Protein AF-G6Y3S5-F1 (afdb_monomer_lite)

pLDDT: mean 82.18, std 13.84, range [48.62, 98.69]

Radius of gyration: 23.87 Å; chains: 1; bounding box: 45×48×52 Å

Secondary structure (DSSP, 8-state):
-HHHHHHTT--HHHHTSPPPHHHHHHHH-TTTSS-SPPBTTTB----GGGGG--S---HHHHHHHHHHHHHHHHHHHHHHHHHT-----

Foldseek 3Di:
DVVVCVVVVHDPVVVPPDDDPVRCCCPPPLVNVVHHQDPPRRDDDDDPCVVVDDDDDDPVVVVVVVVVVVVVVVVVVVVVVVVPDDDDD

Structure (mmCIF, N/CA/C/O backbone):
data_AF-G6Y3S5-F1
#
_entry.id   AF-G6Y3S5-F1
#
loop_
_atom_site.group_PDB
_atom_site.id
_atom_site.type_symbol
_atom_site.label_atom_id
_atom_site.label_alt_id
_atom_site.label_comp_id
_atom_site.label_asym_id
_atom_site.label_entity_id
_atom_site.label_seq_id
_atom_site.pdbx_PDB_ins_code
_atom_site.Cartn_x
_atom_site.Cartn_y
_atom_site.Cartn_z
_atom_site.occupancy
_atom_site.B_iso_or_equiv
_atom_site.auth_seq_id
_atom_site.auth_comp_id
_atom_site.auth_asym_id
_atom_site.auth_atom_id
_atom_site.pdbx_PDB_model_num
ATOM 1 N N . LEU A 1 1 ? 14.827 -13.920 -9.572 1.00 72.19 1 LEU A N 1
ATOM 2 C CA . LEU A 1 1 ? 15.488 -12.746 -10.192 1.00 72.19 1 LEU A CA 1
ATOM 3 C C . LEU A 1 1 ? 16.127 -13.064 -11.548 1.00 72.19 1 LEU A C 1
ATOM 5 O O . LEU A 1 1 ? 15.745 -12.442 -12.528 1.00 72.19 1 LEU A O 1
ATOM 9 N N . ARG A 1 2 ? 17.019 -14.064 -11.644 1.00 80.62 2 ARG A N 1
ATOM 10 C CA . ARG A 1 2 ? 17.664 -14.467 -12.914 1.00 80.62 2 ARG A CA 1
ATOM 11 C C . ARG A 1 2 ? 16.699 -14.670 -14.108 1.00 80.62 2 ARG A C 1
ATOM 13 O O . ARG A 1 2 ? 16.987 -14.116 -15.164 1.00 80.62 2 ARG A O 1
ATOM 20 N N . PRO A 1 3 ? 15.548 -15.366 -13.976 1.00 82.50 3 PRO A N 1
ATOM 21 C CA . PRO A 1 3 ? 14.620 -15.550 -15.101 1.00 82.50 3 PRO A CA 1
ATOM 22 C C . PRO A 1 3 ? 13.991 -14.241 -15.601 1.00 82.50 3 PRO A C 1
ATOM 24 O O . PRO A 1 3 ? 13.799 -14.062 -16.798 1.00 82.50 3 PRO A O 1
ATOM 27 N N . SER A 1 4 ? 13.707 -13.305 -14.693 1.00 71.25 4 SER A N 1
ATOM 28 C CA . SER A 1 4 ? 13.132 -11.996 -15.019 1.00 71.25 4 SER A CA 1
ATOM 29 C C . SER A 1 4 ? 14.122 -11.097 -15.764 1.00 71.25 4 SER A C 1
ATOM 31 O O . SER A 1 4 ? 13.722 -10.401 -16.688 1.00 71.25 4 SER A O 1
ATOM 33 N N . ILE A 1 5 ? 15.410 -11.151 -15.398 1.00 76.88 5 ILE A N 1
ATOM 34 C CA . ILE A 1 5 ? 16.495 -10.408 -16.064 1.00 76.88 5 ILE A CA 1
ATOM 35 C C . ILE A 1 5 ? 16.651 -10.879 -17.514 1.00 76.88 5 ILE A C 1
ATOM 37 O O . ILE A 1 5 ? 16.629 -10.064 -18.432 1.00 76.88 5 ILE A O 1
ATOM 41 N N . LEU A 1 6 ? 16.711 -12.199 -17.727 1.00 84.25 6 LEU A N 1
ATOM 42 C CA . LEU A 1 6 ? 16.797 -12.775 -19.073 1.00 84.25 6 LEU A CA 1
ATOM 43 C C . LEU A 1 6 ? 15.555 -12.445 -19.913 1.00 84.25 6 LEU A C 1
ATOM 45 O O . LEU A 1 6 ? 15.676 -12.114 -21.089 1.00 84.25 6 LEU A O 1
ATOM 49 N N . LYS A 1 7 ? 14.358 -12.473 -19.310 1.00 75.94 7 LYS A N 1
ATOM 50 C CA . LYS A 1 7 ? 13.103 -12.107 -19.990 1.00 75.94 7 LYS A CA 1
ATOM 51 C C . LYS A 1 7 ? 13.060 -10.631 -20.408 1.00 75.94 7 LYS A C 1
ATOM 53 O O . LYS A 1 7 ? 12.413 -10.309 -21.398 1.00 75.94 7 LYS A O 1
ATOM 58 N N . ALA A 1 8 ? 13.752 -9.753 -19.684 1.00 74.69 8 ALA A N 1
ATOM 59 C CA . ALA A 1 8 ? 13.918 -8.347 -20.046 1.00 74.69 8 ALA A CA 1
ATOM 60 C C . ALA A 1 8 ? 14.981 -8.118 -21.145 1.00 74.69 8 ALA A C 1
ATOM 62 O O . ALA A 1 8 ? 15.239 -6.973 -21.502 1.00 74.69 8 ALA A O 1
ATOM 63 N N . GLY A 1 9 ? 15.601 -9.183 -21.675 1.00 80.88 9 GLY A N 1
ATOM 64 C CA . GLY A 1 9 ? 16.637 -9.101 -22.708 1.00 80.88 9 GLY A CA 1
ATOM 65 C C . GLY A 1 9 ? 18.000 -8.636 -22.191 1.00 80.88 9 GLY A C 1
ATOM 66 O O . GLY A 1 9 ? 18.840 -8.225 -22.985 1.00 80.88 9 GLY A O 1
ATOM 67 N N . LEU A 1 10 ? 18.221 -8.674 -20.875 1.00 79.12 10 LEU A N 1
ATOM 68 C CA . LEU A 1 10 ? 19.470 -8.241 -20.254 1.00 79.12 10 LEU A CA 1
ATOM 69 C C . LEU A 1 10 ? 20.432 -9.423 -20.083 1.00 79.12 10 LEU A C 1
ATOM 71 O O . LEU A 1 10 ? 20.046 -10.478 -19.570 1.00 79.12 10 LEU A O 1
ATOM 75 N N . ASP A 1 11 ? 21.695 -9.227 -20.466 1.00 84.12 11 ASP A N 1
ATOM 76 C CA . ASP A 1 11 ? 22.764 -10.206 -20.269 1.00 84.12 11 ASP A CA 1
ATOM 77 C C . ASP A 1 11 ? 23.409 -10.051 -18.881 1.00 84.12 11 ASP A C 1
ATOM 79 O O . ASP A 1 11 ? 23.877 -8.985 -18.485 1.00 84.12 11 ASP A O 1
ATOM 83 N N . LEU A 1 12 ? 23.449 -11.151 -18.134 1.00 80.62 12 LEU A N 1
ATOM 84 C CA . LEU A 1 12 ? 24.052 -11.221 -16.804 1.00 80.62 12 LEU A CA 1
ATOM 85 C C . LEU A 1 12 ? 25.571 -11.051 -16.845 1.00 80.62 12 LEU A C 1
ATOM 87 O O . LEU A 1 12 ? 26.133 -10.522 -15.889 1.00 80.62 12 LEU A O 1
ATOM 91 N N . ALA A 1 13 ? 26.225 -11.508 -17.916 1.00 84.88 13 ALA A N 1
ATOM 92 C CA . ALA A 1 13 ? 27.663 -11.346 -18.081 1.00 84.88 13 ALA A CA 1
ATOM 93 C C . ALA A 1 13 ? 28.019 -9.870 -18.289 1.00 84.88 13 ALA A C 1
ATOM 95 O O . ALA A 1 13 ? 28.954 -9.378 -17.663 1.00 84.88 13 ALA A O 1
ATOM 96 N N . GLU A 1 14 ? 27.225 -9.144 -19.082 1.00 81.94 14 GLU A N 1
ATOM 97 C CA . GLU A 1 14 ? 27.393 -7.699 -19.259 1.00 81.94 14 GLU A CA 1
ATOM 98 C C . GLU A 1 14 ? 27.105 -6.911 -17.976 1.00 81.94 14 GLU A C 1
ATOM 100 O O . GLU A 1 14 ? 27.826 -5.967 -17.656 1.00 81.94 14 GLU A O 1
ATOM 105 N N . LEU A 1 15 ? 26.078 -7.299 -17.212 1.00 78.12 15 LEU A N 1
ATOM 106 C CA . LEU A 1 15 ? 25.725 -6.640 -15.948 1.00 78.12 15 LEU A CA 1
ATOM 107 C C . LEU A 1 15 ? 26.760 -6.857 -14.834 1.00 78.12 15 LEU A C 1
ATOM 109 O O . LEU A 1 15 ? 26.823 -6.058 -13.902 1.00 78.12 15 LEU A O 1
ATOM 113 N N . ALA A 1 16 ? 27.548 -7.933 -14.904 1.00 80.06 16 ALA A N 1
ATOM 114 C CA . ALA A 1 16 ? 28.583 -8.245 -13.919 1.00 80.06 16 ALA A CA 1
ATOM 115 C C . ALA A 1 16 ? 29.866 -7.416 -14.099 1.00 80.06 16 ALA A C 1
ATOM 117 O O . ALA A 1 16 ? 30.738 -7.451 -13.229 1.00 80.06 16 ALA A O 1
ATOM 118 N N . ILE A 1 17 ? 29.997 -6.682 -15.208 1.00 84.75 17 ILE A N 1
ATOM 119 C CA . ILE A 1 17 ? 31.151 -5.823 -15.474 1.00 84.75 17 ILE A CA 1
ATOM 120 C C . ILE A 1 17 ? 31.097 -4.634 -14.501 1.00 84.75 17 ILE A C 1
ATOM 122 O O . ILE A 1 17 ? 30.134 -3.862 -14.541 1.00 84.75 17 ILE A O 1
ATOM 126 N N . PRO A 1 18 ? 32.102 -4.454 -13.622 1.00 78.62 18 PRO A N 1
ATOM 127 C CA . PRO A 1 18 ? 32.120 -3.324 -12.711 1.00 78.62 18 PRO A CA 1
ATOM 128 C C . PRO A 1 18 ? 32.244 -2.030 -13.513 1.00 78.62 18 PRO A C 1
ATOM 130 O O . PRO A 1 18 ? 33.194 -1.848 -14.271 1.00 78.62 18 PRO A O 1
ATOM 133 N N . LEU A 1 19 ? 31.284 -1.131 -13.328 1.00 81.94 19 LEU A N 1
ATOM 134 C CA . LEU A 1 19 ? 31.305 0.202 -13.915 1.00 81.94 19 LEU A CA 1
ATOM 135 C C . LEU A 1 19 ? 31.811 1.204 -12.885 1.00 81.94 19 LEU A C 1
ATOM 137 O O . LEU A 1 19 ? 31.471 1.123 -11.700 1.00 81.94 19 LEU A O 1
ATOM 141 N N . SER A 1 20 ? 32.564 2.201 -13.340 1.00 84.62 20 SER A N 1
ATOM 142 C CA . SER A 1 20 ? 32.762 3.409 -12.546 1.00 84.62 20 SER A CA 1
ATOM 143 C C . SER A 1 20 ? 31.417 4.107 -12.303 1.00 84.62 20 SER A C 1
ATOM 145 O O . SER A 1 20 ? 30.454 3.946 -13.058 1.00 84.62 20 SER A O 1
ATOM 147 N N . VAL A 1 21 ? 31.343 4.930 -11.254 1.00 77.81 21 VAL A N 1
ATOM 148 C CA . VAL A 1 21 ? 30.132 5.710 -10.937 1.00 77.81 21 VAL A CA 1
ATOM 149 C C . VAL A 1 21 ? 29.697 6.573 -12.130 1.00 77.81 21 VAL A C 1
ATOM 151 O O . VAL A 1 21 ? 28.503 6.705 -12.388 1.00 77.81 21 VAL A O 1
ATOM 154 N N . GLU A 1 22 ? 30.660 7.115 -12.878 1.00 79.75 22 GLU A N 1
ATOM 155 C CA . GLU A 1 22 ? 30.454 7.918 -14.088 1.00 79.75 22 GLU A CA 1
ATOM 156 C C . GLU A 1 22 ? 29.780 7.102 -15.208 1.00 79.75 22 GLU A C 1
ATOM 158 O O . GLU A 1 22 ? 28.804 7.543 -15.820 1.00 79.75 22 GLU A O 1
ATOM 163 N N . GLU A 1 23 ? 30.269 5.886 -15.461 1.00 79.94 23 GLU A N 1
ATOM 164 C CA . GLU A 1 23 ? 29.750 4.987 -16.499 1.00 79.94 23 GLU A CA 1
ATOM 165 C C . GLU A 1 23 ? 28.375 4.426 -16.132 1.00 79.94 23 GLU A C 1
ATOM 167 O O . GLU A 1 23 ? 27.474 4.400 -16.974 1.00 79.94 23 GLU A O 1
ATOM 172 N N . ALA A 1 24 ? 28.179 4.049 -14.867 1.00 77.38 24 ALA A N 1
ATOM 173 C CA . ALA A 1 24 ? 26.882 3.620 -14.356 1.00 77.38 24 ALA A CA 1
ATOM 174 C C . ALA A 1 24 ? 25.841 4.742 -14.487 1.00 77.38 24 ALA A C 1
ATOM 176 O O . ALA A 1 24 ? 24.718 4.499 -14.934 1.00 77.38 24 ALA A O 1
ATOM 177 N N . ARG A 1 25 ? 26.226 5.988 -14.178 1.00 70.75 25 ARG A N 1
ATOM 178 C CA . ARG A 1 25 ? 25.374 7.168 -14.374 1.00 70.75 25 ARG A CA 1
ATOM 179 C C . ARG A 1 25 ? 24.989 7.3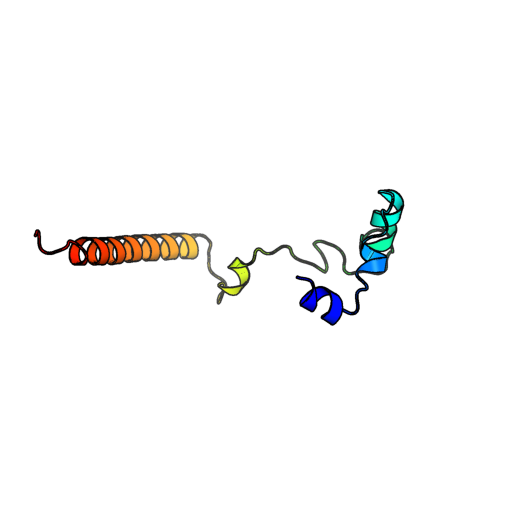67 -15.836 1.00 70.75 25 ARG A C 1
ATOM 181 O O . ARG A 1 25 ? 23.813 7.569 -16.113 1.00 70.75 25 ARG A O 1
ATOM 188 N N . LYS A 1 26 ? 25.934 7.273 -16.772 1.00 73.69 26 LYS A N 1
ATOM 189 C CA . LYS A 1 26 ? 25.647 7.420 -18.212 1.00 73.69 26 LYS A CA 1
ATOM 190 C C . LYS A 1 26 ? 24.747 6.310 -18.757 1.00 73.69 26 LYS A C 1
ATOM 192 O O . LYS A 1 26 ? 23.915 6.579 -19.616 1.00 73.69 26 LYS A O 1
ATOM 197 N N . ARG A 1 27 ? 24.921 5.074 -18.279 1.00 71.94 27 ARG A N 1
ATOM 198 C CA . ARG A 1 27 ? 24.226 3.893 -18.815 1.00 71.94 27 ARG A CA 1
ATOM 199 C C . ARG A 1 27 ? 22.846 3.660 -18.197 1.00 71.94 27 ARG A C 1
ATOM 201 O O . ARG A 1 27 ? 21.960 3.179 -18.894 1.00 71.94 27 ARG A O 1
ATOM 208 N N . PHE A 1 28 ? 22.661 3.987 -16.917 1.00 70.88 28 PHE A N 1
ATOM 209 C CA . PHE A 1 28 ? 21.450 3.631 -16.162 1.00 70.88 28 PHE A CA 1
ATOM 210 C C . PHE A 1 28 ? 20.666 4.822 -15.600 1.00 70.88 28 PHE A C 1
ATOM 212 O O . PHE A 1 28 ? 19.569 4.630 -15.077 1.00 70.88 28 PHE A O 1
ATOM 219 N N . SER A 1 29 ? 21.182 6.051 -15.693 1.00 65.06 29 SER A N 1
ATOM 220 C CA . SER A 1 29 ? 20.418 7.237 -15.299 1.00 65.06 29 SER A CA 1
ATOM 221 C C . SER A 1 29 ? 19.651 7.783 -16.499 1.00 65.06 29 SER A C 1
ATOM 223 O O . SER A 1 29 ? 20.248 8.358 -17.410 1.00 65.06 29 SER A O 1
ATOM 225 N N . ALA A 1 30 ? 18.321 7.662 -16.465 1.00 57.38 30 ALA A N 1
ATOM 226 C CA . ALA A 1 30 ? 17.422 8.281 -17.445 1.00 57.38 30 ALA A CA 1
ATOM 227 C C . ALA A 1 30 ? 17.696 9.793 -17.610 1.00 57.38 30 ALA A C 1
ATOM 229 O O . ALA A 1 30 ? 17.619 10.326 -18.715 1.00 57.38 30 ALA A O 1
ATOM 230 N N . ASP A 1 31 ? 18.122 10.444 -16.523 1.00 55.59 31 ASP A N 1
ATOM 231 C CA . ASP A 1 31 ? 18.337 11.891 -16.445 1.00 55.59 31 ASP A CA 1
ATOM 232 C C . ASP A 1 31 ? 19.603 12.386 -17.188 1.00 55.59 31 ASP A C 1
ATOM 234 O O . ASP A 1 31 ? 19.670 13.553 -17.563 1.00 55.59 31 ASP A O 1
ATOM 238 N N . LEU A 1 32 ? 20.617 11.534 -17.426 1.00 52.66 32 LEU A N 1
ATOM 239 C CA . LEU A 1 32 ? 21.914 11.952 -18.004 1.00 52.66 32 LEU A CA 1
ATOM 240 C C . LEU A 1 32 ? 22.035 11.731 -19.517 1.00 52.66 32 LEU A C 1
ATOM 242 O O . LEU A 1 32 ? 22.840 12.392 -20.168 1.00 52.66 32 LEU A O 1
ATOM 246 N N . ALA A 1 33 ? 21.250 10.817 -20.088 1.00 55.88 33 ALA A N 1
ATOM 247 C CA . ALA A 1 33 ? 21.294 10.515 -21.519 1.00 55.88 33 ALA A CA 1
ATOM 248 C C . ALA A 1 33 ? 20.340 11.390 -22.358 1.00 55.88 33 ALA A C 1
ATOM 250 O O . ALA A 1 33 ? 20.343 11.283 -23.586 1.00 55.88 33 ALA A O 1
ATOM 251 N N . GLY A 1 34 ? 19.476 12.197 -21.720 1.00 58.59 34 GLY A N 1
ATOM 252 C CA . GLY A 1 34 ? 18.404 12.955 -22.390 1.00 58.59 34 GLY A CA 1
ATOM 253 C C . GLY A 1 34 ? 17.388 12.076 -23.138 1.00 58.59 34 GLY A C 1
ATOM 254 O O . GLY A 1 34 ? 16.560 12.576 -23.894 1.00 58.59 34 GLY A O 1
ATOM 255 N N . LYS A 1 35 ? 17.484 10.755 -22.962 1.00 59.41 35 LYS A N 1
ATOM 256 C CA . LYS A 1 35 ? 16.729 9.708 -23.646 1.00 59.41 35 LYS A CA 1
ATOM 257 C C . LYS A 1 35 ? 16.255 8.719 -22.587 1.00 59.41 35 LYS A C 1
ATOM 259 O O . LYS A 1 35 ? 16.854 7.667 -22.391 1.00 59.41 35 LYS A O 1
ATOM 264 N N . GLY A 1 36 ? 15.214 9.094 -21.860 1.00 64.38 36 GLY A N 1
ATOM 265 C CA . GLY A 1 36 ? 14.598 8.251 -20.846 1.00 64.38 36 GLY A CA 1
ATOM 266 C C . GLY A 1 36 ? 13.458 8.985 -20.143 1.00 64.38 36 GLY A C 1
ATOM 267 O O . GLY A 1 36 ? 13.461 10.216 -20.137 1.00 64.38 36 GLY A O 1
ATOM 268 N N . PRO A 1 37 ? 12.486 8.249 -19.581 1.00 66.50 37 PRO A N 1
ATOM 269 C CA . PRO A 1 37 ? 11.417 8.844 -18.797 1.00 66.50 37 PRO A CA 1
ATOM 270 C C . PRO A 1 37 ? 12.013 9.550 -17.576 1.00 66.50 37 PRO A C 1
ATOM 272 O O . PRO A 1 37 ? 12.772 8.961 -16.800 1.00 66.50 37 PRO A O 1
ATOM 275 N N . LYS A 1 38 ? 11.702 10.832 -17.439 1.00 68.12 38 LYS A N 1
ATOM 276 C CA . LYS A 1 38 ? 12.188 11.698 -16.374 1.00 68.12 38 LYS A CA 1
ATOM 277 C C . LYS A 1 38 ? 11.555 11.308 -15.045 1.00 68.12 38 LYS A C 1
ATOM 279 O O . LYS A 1 38 ? 10.354 11.047 -14.948 1.00 68.12 38 LYS A O 1
ATOM 284 N N . ARG A 1 39 ? 12.354 11.310 -13.982 1.00 69.38 39 ARG A N 1
ATOM 285 C CA . ARG A 1 39 ? 11.844 11.076 -12.624 1.00 69.38 39 ARG A CA 1
ATOM 286 C C . ARG A 1 39 ? 10.845 12.162 -12.237 1.00 69.38 39 ARG A C 1
ATOM 288 O O . ARG A 1 39 ? 11.079 13.330 -12.524 1.00 69.38 39 ARG A O 1
ATOM 295 N N . TRP A 1 40 ? 9.770 11.772 -11.557 1.00 67.69 40 TRP A N 1
ATOM 296 C CA . TRP A 1 40 ? 8.719 12.657 -11.036 1.00 67.69 40 TRP A CA 1
ATOM 297 C C . TRP A 1 40 ? 7.864 13.376 -12.092 1.00 67.69 40 TRP A C 1
ATOM 299 O O . TRP A 1 40 ? 6.791 13.863 -11.748 1.00 67.69 40 TRP A O 1
ATOM 309 N N . GLU A 1 41 ? 8.287 13.379 -13.359 1.00 71.38 41 GLU A N 1
ATOM 310 C CA . GLU A 1 41 ? 7.483 13.791 -14.516 1.00 71.38 41 GLU A CA 1
ATOM 311 C C . GLU A 1 41 ? 6.852 12.571 -15.207 1.00 71.38 41 GLU A C 1
ATOM 313 O O . GLU A 1 41 ? 5.631 12.480 -15.286 1.00 71.38 41 GLU A O 1
ATOM 318 N N . ASP A 1 42 ? 7.670 11.607 -15.643 1.00 76.00 42 ASP A N 1
ATOM 319 C CA . ASP A 1 42 ? 7.230 10.425 -16.401 1.00 76.00 42 ASP A CA 1
ATOM 320 C C . ASP A 1 42 ? 7.188 9.145 -15.542 1.00 76.00 42 ASP A C 1
ATOM 322 O O . ASP A 1 42 ? 6.581 8.145 -15.926 1.00 76.00 42 ASP A O 1
ATOM 326 N N . ILE A 1 43 ? 7.862 9.151 -14.385 1.00 78.69 43 ILE A N 1
ATOM 327 C CA . ILE A 1 43 ? 7.893 8.035 -13.429 1.00 78.69 43 ILE A CA 1
ATOM 328 C C . ILE A 1 43 ? 7.503 8.539 -12.044 1.00 78.69 43 ILE A C 1
ATOM 330 O O . ILE A 1 43 ? 8.218 9.353 -11.450 1.00 78.69 43 ILE A O 1
ATOM 334 N N . TRP A 1 44 ? 6.433 7.979 -11.485 1.00 79.56 44 TRP A N 1
ATOM 335 C CA . TRP A 1 44 ? 6.049 8.203 -10.093 1.00 79.56 44 TRP A CA 1
ATOM 336 C C . TRP A 1 44 ? 6.520 7.057 -9.207 1.00 79.56 44 TRP A C 1
ATOM 338 O O . TRP A 1 44 ? 6.388 5.882 -9.551 1.00 79.56 44 TRP A O 1
ATOM 348 N N . SER A 1 45 ? 7.089 7.405 -8.054 1.00 79.88 45 SER A N 1
ATOM 349 C CA . SER A 1 45 ? 7.485 6.408 -7.063 1.00 79.88 45 SER A CA 1
ATOM 350 C C . SER A 1 45 ? 6.249 5.931 -6.310 1.00 79.88 45 SER A C 1
ATOM 352 O O . SER A 1 45 ? 5.559 6.735 -5.690 1.00 79.88 45 SER A O 1
ATOM 354 N N . ALA A 1 46 ? 5.996 4.625 -6.333 1.00 86.81 46 ALA A N 1
ATOM 355 C CA . ALA A 1 46 ? 4.956 3.984 -5.543 1.00 86.81 46 ALA A CA 1
ATOM 356 C C . ALA A 1 46 ? 5.494 2.676 -4.947 1.00 86.81 46 ALA A C 1
ATOM 358 O O . ALA A 1 46 ? 6.265 1.961 -5.592 1.00 86.81 46 ALA A O 1
ATOM 359 N N . GLY A 1 47 ? 5.118 2.375 -3.703 1.00 87.88 47 GLY A N 1
ATOM 360 C CA . GLY A 1 47 ? 5.428 1.088 -3.079 1.00 87.88 47 GLY A CA 1
ATOM 361 C C . GLY A 1 47 ? 4.553 -0.034 -3.643 1.00 87.88 47 GLY A C 1
ATOM 362 O O . GLY A 1 47 ? 3.541 0.224 -4.289 1.00 87.88 47 GLY A O 1
ATOM 363 N N . HIS A 1 48 ? 4.894 -1.293 -3.351 1.00 90.38 48 HIS A N 1
ATOM 364 C CA . HIS A 1 48 ? 4.093 -2.455 -3.777 1.00 90.38 48 HIS A CA 1
ATOM 365 C C . HIS A 1 48 ? 2.624 -2.387 -3.327 1.00 90.38 48 HIS A C 1
ATOM 367 O O . HIS A 1 48 ? 1.741 -2.916 -4.004 1.00 90.38 48 HIS A O 1
ATOM 373 N N . THR A 1 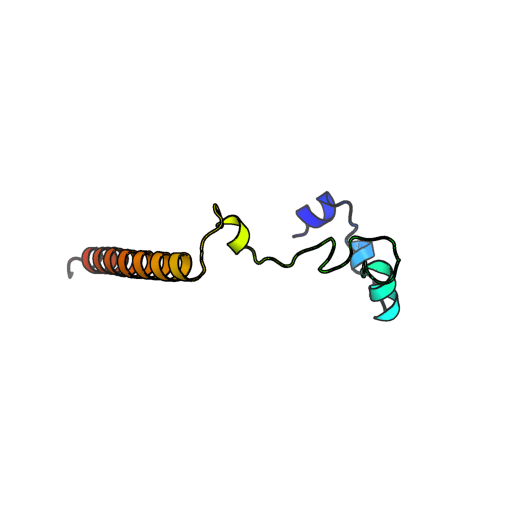49 ? 2.362 -1.689 -2.222 1.00 89.19 49 THR A N 1
ATOM 374 C CA . THR A 1 49 ? 1.026 -1.457 -1.667 1.00 89.19 49 THR A CA 1
ATOM 375 C C . THR A 1 49 ? 0.103 -0.669 -2.596 1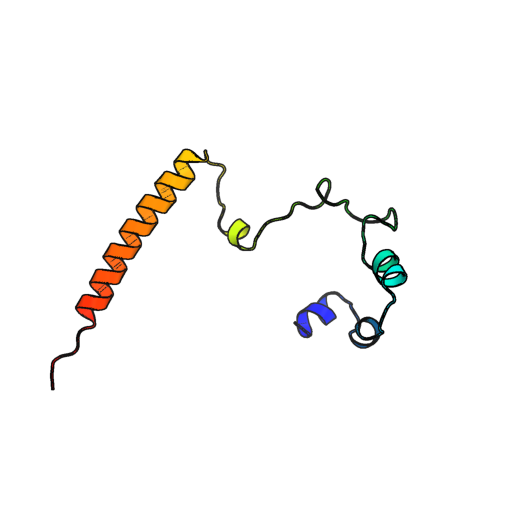.00 89.19 49 THR A C 1
ATOM 377 O O . THR A 1 49 ? -1.106 -0.773 -2.440 1.00 89.19 49 THR A O 1
ATOM 380 N N . VAL A 1 50 ? 0.620 0.043 -3.607 1.00 91.62 50 VAL A N 1
ATOM 381 C CA . VAL A 1 50 ? -0.223 0.752 -4.590 1.00 91.62 50 VAL A CA 1
ATOM 382 C C . VAL A 1 50 ? -1.155 -0.192 -5.352 1.00 91.62 50 VAL A C 1
ATOM 384 O O . VAL A 1 50 ? -2.219 0.219 -5.789 1.00 91.62 50 VAL A O 1
ATOM 387 N N . SER A 1 51 ? -0.788 -1.473 -5.468 1.00 91.75 51 SER A N 1
ATOM 388 C CA . SER A 1 51 ? -1.644 -2.496 -6.080 1.00 91.75 51 SER A CA 1
ATOM 389 C C . SER A 1 51 ? -2.935 -2.779 -5.302 1.00 91.75 51 SER A C 1
ATOM 391 O O . SER A 1 51 ? -3.863 -3.337 -5.878 1.00 91.75 51 SER A O 1
ATOM 393 N N . ALA A 1 52 ? -3.000 -2.398 -4.022 1.00 90.62 52 ALA A N 1
ATOM 394 C CA . ALA A 1 52 ? -4.193 -2.526 -3.189 1.00 90.62 52 ALA A CA 1
ATOM 395 C C . ALA A 1 52 ? -5.108 -1.289 -3.253 1.00 90.62 52 ALA A C 1
ATOM 397 O O . ALA A 1 52 ? -6.259 -1.370 -2.834 1.00 90.62 52 ALA A O 1
ATOM 398 N N . ALA A 1 53 ? -4.628 -0.155 -3.779 1.00 92.12 53 ALA A N 1
ATOM 399 C CA . ALA A 1 53 ? -5.447 1.043 -3.932 1.00 92.12 53 ALA A CA 1
ATOM 400 C C . ALA A 1 53 ? -6.449 0.843 -5.080 1.00 92.12 53 ALA A C 1
ATOM 402 O O . ALA A 1 53 ? -6.053 0.650 -6.230 1.00 92.12 53 ALA A O 1
ATOM 403 N N . SER A 1 54 ? -7.744 0.878 -4.764 1.00 94.81 54 SER A N 1
ATOM 404 C CA . SER A 1 54 ? -8.829 0.628 -5.725 1.00 94.81 54 SER A CA 1
ATOM 405 C C . SER A 1 54 ? -9.663 1.871 -6.050 1.00 94.81 54 SER A C 1
ATOM 407 O O . SER A 1 54 ? -10.317 1.913 -7.092 1.00 94.81 54 SER A O 1
ATOM 409 N N . GLU A 1 55 ? -9.586 2.906 -5.214 1.00 95.56 55 GLU A N 1
ATOM 410 C CA . GLU A 1 55 ? -10.316 4.162 -5.366 1.00 95.56 55 GLU A CA 1
ATOM 411 C C . GLU A 1 55 ? -9.522 5.360 -4.821 1.00 95.56 55 GLU A C 1
ATOM 413 O O . GLU A 1 55 ? -8.498 5.209 -4.153 1.00 95.56 55 GLU A O 1
ATOM 418 N N . ILE A 1 56 ? -9.977 6.570 -5.158 1.00 96.81 56 ILE A N 1
ATOM 419 C CA . ILE A 1 56 ? -9.438 7.823 -4.620 1.00 96.81 56 ILE A CA 1
ATOM 420 C C . ILE A 1 56 ? -10.297 8.217 -3.419 1.00 96.81 56 ILE A C 1
ATOM 422 O O . ILE A 1 56 ? -11.492 8.454 -3.576 1.00 96.81 56 ILE A O 1
ATOM 426 N N . GLN A 1 57 ? -9.674 8.343 -2.252 1.00 96.69 57 GLN A N 1
ATOM 427 C CA . GLN A 1 57 ? -10.337 8.665 -0.987 1.00 96.69 57 GLN A CA 1
ATOM 428 C C . GLN A 1 57 ? -9.719 9.910 -0.347 1.00 96.69 57 GLN A C 1
ATOM 430 O O . GLN A 1 57 ? -8.597 10.313 -0.684 1.00 96.69 57 GLN A O 1
ATOM 435 N N . SER A 1 58 ? -10.437 10.531 0.593 1.00 98.25 58 SER A N 1
ATOM 436 C CA . SER A 1 58 ? -9.810 11.536 1.447 1.00 98.25 58 SER A CA 1
ATOM 437 C C . SER A 1 58 ? -8.840 10.860 2.419 1.00 98.25 58 SER A C 1
ATOM 439 O O . SER A 1 58 ? -8.986 9.690 2.764 1.00 98.25 58 SER A O 1
ATOM 441 N N . ALA A 1 59 ? -7.846 11.606 2.904 1.00 97.75 59 ALA A N 1
ATOM 442 C CA . ALA A 1 59 ? -6.925 11.069 3.903 1.00 97.75 59 ALA A CA 1
ATOM 443 C C . ALA A 1 59 ? -7.644 10.645 5.199 1.00 97.75 59 ALA A C 1
ATOM 445 O O . ALA A 1 59 ? -7.190 9.716 5.856 1.00 97.75 59 ALA A O 1
ATOM 446 N N . GLY A 1 60 ? -8.749 11.314 5.555 1.00 98.50 60 GLY A N 1
ATOM 447 C CA . GLY A 1 60 ? -9.562 10.954 6.719 1.00 98.50 60 GLY A CA 1
ATOM 448 C C . GLY A 1 60 ? -10.244 9.603 6.536 1.00 98.50 60 GLY A C 1
ATOM 449 O O . GLY A 1 60 ? -10.096 8.739 7.391 1.00 98.50 60 GLY A O 1
ATOM 450 N N . ASP A 1 61 ? -10.879 9.392 5.381 1.00 98.00 61 ASP A N 1
ATOM 451 C CA . ASP A 1 61 ? -11.585 8.139 5.086 1.00 98.00 61 ASP A CA 1
ATOM 452 C C . ASP A 1 61 ? -10.629 6.938 5.107 1.00 98.00 61 ASP A C 1
ATOM 454 O O . ASP A 1 61 ? -10.945 5.916 5.706 1.00 98.00 61 ASP A O 1
ATOM 458 N N . VAL A 1 62 ? -9.419 7.084 4.545 1.00 96.88 62 VAL A N 1
ATOM 459 C CA . VAL A 1 62 ? -8.386 6.030 4.578 1.00 96.88 62 VAL A CA 1
ATOM 460 C C . VAL A 1 62 ? -7.974 5.696 6.013 1.00 96.88 62 VAL A C 1
ATOM 462 O O . VAL A 1 62 ? -7.790 4.530 6.357 1.00 96.88 62 VAL A O 1
ATOM 465 N N . VAL A 1 63 ? -7.793 6.712 6.862 1.00 98.31 63 VAL A N 1
ATOM 466 C CA . VAL A 1 63 ? -7.405 6.506 8.266 1.00 98.31 63 VAL A CA 1
ATOM 467 C C . VAL A 1 63 ? -8.518 5.800 9.036 1.00 98.31 63 VAL A C 1
ATOM 469 O O . VAL A 1 63 ? -8.233 4.857 9.778 1.00 98.31 63 VAL A O 1
ATOM 472 N N . ASP A 1 64 ? -9.765 6.222 8.837 1.00 98.56 64 ASP A N 1
ATOM 473 C CA . ASP A 1 64 ? -10.932 5.631 9.490 1.00 98.56 64 ASP A CA 1
ATOM 474 C C . ASP A 1 64 ? -11.151 4.180 9.038 1.00 98.56 64 ASP A C 1
ATOM 476 O O . ASP A 1 64 ? -11.356 3.297 9.876 1.00 98.56 64 ASP A O 1
ATOM 480 N N . GLU A 1 65 ? -11.029 3.904 7.737 1.00 97.38 65 GLU A N 1
ATOM 481 C CA . GLU A 1 65 ? -11.108 2.554 7.171 1.00 97.38 65 GLU A CA 1
ATOM 482 C C . GLU A 1 65 ? -10.048 1.638 7.791 1.00 97.38 65 GLU A C 1
ATOM 484 O O . GLU A 1 65 ? -10.388 0.620 8.397 1.00 97.38 65 GLU A O 1
ATOM 489 N N . VAL A 1 66 ? -8.773 2.035 7.747 1.00 97.06 66 VAL A N 1
ATOM 490 C CA . VAL A 1 66 ? -7.665 1.240 8.302 1.00 97.06 66 VAL A CA 1
ATOM 491 C C . VAL A 1 66 ? -7.851 0.980 9.800 1.00 97.06 66 VAL A C 1
ATOM 493 O O . VAL A 1 66 ? -7.563 -0.124 10.271 1.00 97.06 66 VAL A O 1
ATOM 496 N N . ALA A 1 67 ? -8.347 1.957 10.565 1.00 98.56 67 ALA A N 1
ATOM 497 C CA . ALA A 1 67 ? -8.622 1.776 11.988 1.00 98.56 67 ALA A CA 1
ATOM 498 C C . ALA A 1 67 ? -9.712 0.716 12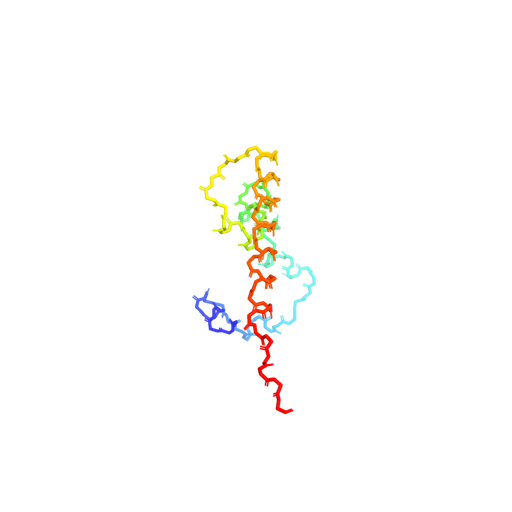.226 1.00 98.56 67 ALA A C 1
ATOM 500 O O . ALA A 1 67 ? -9.537 -0.179 13.062 1.00 98.56 67 ALA A O 1
ATOM 501 N N . VAL A 1 68 ? -10.813 0.779 11.472 1.00 98.69 68 VAL A N 1
ATOM 502 C CA . VAL A 1 68 ? -11.902 -0.208 11.542 1.00 98.69 68 VAL A CA 1
ATOM 503 C C . VAL A 1 68 ? -11.397 -1.601 11.170 1.00 98.69 68 VAL A C 1
ATOM 505 O O . VAL A 1 68 ? -11.643 -2.565 11.903 1.00 98.69 68 VAL A O 1
ATOM 508 N N . GLU A 1 69 ? -10.660 -1.721 10.067 1.00 97.88 69 GLU A N 1
ATOM 509 C CA . GLU A 1 69 ? -10.123 -2.997 9.599 1.00 97.88 69 GLU A CA 1
ATOM 510 C C . GLU A 1 69 ? -9.142 -3.616 10.593 1.00 97.88 69 GLU A C 1
ATOM 512 O O . GLU A 1 69 ? -9.218 -4.817 10.866 1.00 97.88 69 GLU A O 1
ATOM 517 N N . TYR A 1 70 ? -8.269 -2.800 11.185 1.00 98.50 70 TYR A N 1
ATOM 518 C CA . TYR A 1 70 ? -7.322 -3.242 12.202 1.00 98.50 70 TYR A CA 1
ATOM 519 C C . TYR A 1 70 ? -8.038 -3.799 13.435 1.00 98.50 70 TYR A C 1
ATOM 521 O O . TYR A 1 70 ? -7.719 -4.895 13.900 1.00 98.50 70 TYR A O 1
ATOM 529 N N . HIS A 1 71 ? -9.039 -3.085 13.959 1.00 98.69 71 HIS A N 1
ATOM 530 C CA . HIS A 1 71 ? -9.796 -3.546 15.124 1.00 98.69 71 HIS A CA 1
ATOM 531 C C . HIS A 1 71 ? -10.601 -4.818 14.838 1.00 98.69 71 HIS A C 1
ATOM 533 O O . HIS A 1 71 ? -10.660 -5.706 15.694 1.00 98.69 71 HIS A O 1
ATOM 539 N N . ARG A 1 72 ? -11.163 -4.949 13.631 1.00 98.69 72 ARG A N 1
ATOM 540 C CA . ARG A 1 72 ? -11.811 -6.187 13.181 1.00 98.69 72 ARG A CA 1
ATOM 541 C C . ARG A 1 72 ? -10.815 -7.351 13.158 1.00 98.69 72 ARG A C 1
ATOM 543 O O . ARG A 1 72 ? -11.061 -8.366 13.807 1.00 98.69 72 ARG A O 1
ATOM 550 N N . ALA A 1 73 ? -9.674 -7.178 12.491 1.00 98.44 73 ALA A N 1
ATOM 551 C CA . ALA A 1 73 ? -8.638 -8.206 12.380 1.00 98.44 73 ALA A CA 1
ATOM 552 C C . ALA A 1 73 ? -8.072 -8.618 13.749 1.00 98.44 73 ALA A C 1
ATOM 554 O O . ALA A 1 73 ? -7.812 -9.798 13.985 1.00 98.44 73 ALA A O 1
ATOM 555 N N . MET A 1 74 ? -7.926 -7.668 14.677 1.00 98.25 74 MET A N 1
ATOM 556 C CA . MET A 1 74 ? -7.552 -7.937 16.068 1.00 98.25 74 MET A CA 1
ATOM 557 C C . MET A 1 74 ? -8.561 -8.861 16.762 1.00 98.25 74 MET A C 1
ATOM 559 O O . MET A 1 74 ? -8.159 -9.839 17.392 1.00 98.25 74 MET A O 1
ATOM 563 N N . GLY A 1 75 ? -9.861 -8.580 16.632 1.00 98.19 75 GLY A N 1
ATOM 564 C CA . GLY A 1 75 ? -10.919 -9.414 17.208 1.00 98.19 75 GLY A CA 1
ATOM 565 C C . GLY A 1 75 ? -10.952 -10.822 16.608 1.00 98.19 75 GLY A C 1
ATOM 566 O O . GLY A 1 75 ? -10.994 -11.808 17.344 1.00 98.19 75 GLY A O 1
ATOM 567 N N . GLU A 1 76 ? -10.864 -10.922 15.281 1.00 98.00 76 GLU A N 1
ATOM 568 C CA . GLU A 1 76 ? -10.809 -12.200 14.557 1.00 98.00 76 GLU A CA 1
ATOM 569 C C . GLU A 1 76 ? -9.582 -13.026 14.962 1.00 98.00 76 GLU A C 1
ATOM 571 O O . GLU A 1 76 ? -9.695 -14.215 15.262 1.00 98.00 76 GLU A O 1
ATOM 576 N N . THR A 1 77 ? -8.416 -12.385 15.057 1.00 97.81 77 THR A N 1
ATOM 577 C CA . THR A 1 77 ? -7.171 -13.039 15.479 1.00 97.81 77 THR A CA 1
ATOM 578 C C . THR A 1 77 ? -7.268 -13.533 16.920 1.00 97.81 77 THR A C 1
ATOM 580 O O . THR A 1 77 ? -6.891 -14.669 17.200 1.00 97.81 77 THR A O 1
ATOM 583 N N . ALA A 1 78 ? -7.813 -12.730 17.839 1.00 96.62 78 ALA A N 1
ATOM 584 C CA . ALA A 1 78 ? -8.001 -13.140 19.230 1.00 96.62 78 ALA A CA 1
ATOM 585 C C . ALA A 1 78 ? -8.926 -14.363 19.351 1.00 96.62 78 ALA A C 1
ATOM 587 O O . ALA A 1 78 ? -8.635 -15.282 20.118 1.00 96.62 78 ALA A O 1
ATOM 588 N N . ALA A 1 79 ? -10.005 -14.407 18.563 1.00 95.81 79 ALA A N 1
ATOM 589 C CA . ALA A 1 79 ? -10.909 -15.553 18.520 1.00 95.81 79 ALA A CA 1
ATOM 590 C C . ALA A 1 79 ? -10.211 -16.818 17.998 1.00 95.81 79 ALA A C 1
ATOM 592 O O . ALA A 1 79 ? -10.369 -17.886 18.588 1.00 95.81 79 ALA A O 1
ATOM 593 N N . LEU A 1 80 ? -9.401 -16.699 16.939 1.00 96.12 80 LEU A N 1
ATOM 594 C CA . LEU A 1 80 ? -8.618 -17.814 16.397 1.00 96.12 80 LEU A CA 1
ATOM 595 C C . LEU A 1 80 ? -7.594 -18.344 17.405 1.00 96.12 80 LEU A C 1
ATOM 597 O O . LEU A 1 80 ? -7.443 -19.555 17.537 1.00 96.12 80 LEU A O 1
ATOM 601 N N . VAL A 1 81 ? -6.918 -17.453 18.132 1.00 95.06 81 VAL A N 1
ATOM 602 C CA . VAL A 1 81 ? -5.944 -17.835 19.165 1.00 95.06 81 VAL A CA 1
ATOM 603 C C . VAL A 1 81 ? -6.632 -18.538 20.337 1.00 95.06 81 VAL A C 1
ATOM 605 O O . VAL A 1 81 ? -6.150 -19.574 20.781 1.00 95.06 81 VAL A O 1
ATOM 608 N N . CYS A 1 82 ? -7.776 -18.027 20.802 1.00 91.06 82 CYS A N 1
ATOM 609 C CA . CYS A 1 82 ? -8.550 -18.642 21.884 1.00 91.06 82 CYS A CA 1
ATOM 610 C C . CYS A 1 82 ? -9.096 -20.025 21.484 1.00 91.06 82 CYS A C 1
ATOM 612 O O . CYS A 1 82 ? -9.006 -20.982 22.245 1.00 91.06 82 CYS A O 1
ATOM 614 N N . ALA A 1 83 ? -9.593 -20.164 20.250 1.00 84.00 83 ALA A N 1
ATOM 615 C CA . ALA A 1 83 ? -10.064 -21.442 19.718 1.00 84.00 83 ALA A CA 1
ATOM 616 C C . ALA A 1 83 ? -8.936 -22.465 19.471 1.00 84.00 8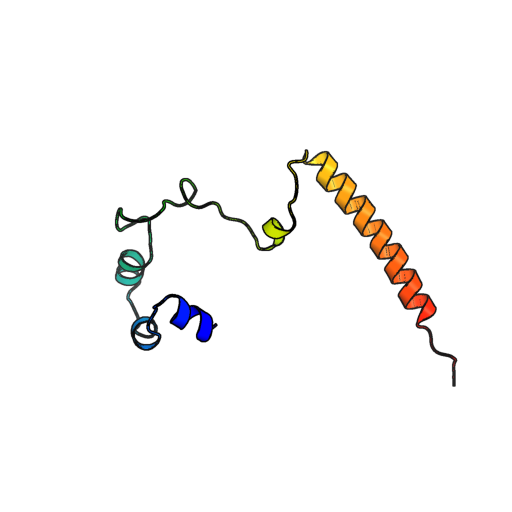3 ALA A C 1
ATOM 618 O O . ALA A 1 83 ? -9.219 -23.650 19.299 1.00 84.00 83 ALA A O 1
ATOM 619 N N . ALA A 1 84 ? -7.677 -2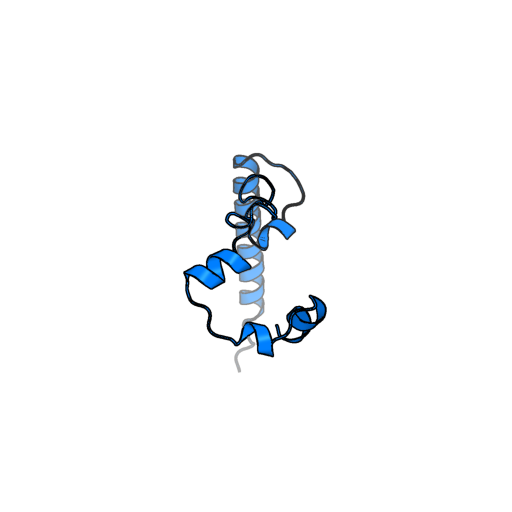2.019 19.431 1.00 77.75 84 ALA A N 1
ATOM 620 C CA . ALA A 1 84 ? -6.504 -22.859 19.220 1.00 77.75 84 ALA A CA 1
ATOM 621 C C . ALA A 1 84 ? -5.852 -23.362 20.525 1.00 77.75 84 ALA A C 1
ATOM 623 O O . ALA A 1 84 ? -4.846 -24.072 20.444 1.00 77.75 84 ALA A O 1
ATOM 624 N N . GLU A 1 85 ? -6.388 -23.040 21.713 1.00 62.41 85 GLU A N 1
ATOM 625 C CA . GLU A 1 85 ? -5.922 -23.674 22.954 1.00 62.41 85 GLU A CA 1
ATOM 626 C C . GLU A 1 85 ? -6.183 -25.196 22.912 1.00 62.41 85 GLU A C 1
ATOM 628 O O . GLU A 1 85 ? -7.322 -25.626 22.703 1.00 62.41 85 GLU A O 1
ATOM 633 N N . PRO A 1 86 ? -5.153 -26.047 23.088 1.00 62.41 86 PRO A N 1
ATOM 634 C CA . PRO A 1 86 ? -5.321 -27.489 23.020 1.00 62.41 86 PRO A CA 1
ATOM 635 C C . PRO A 1 86 ? -6.000 -28.032 24.281 1.00 62.41 86 PRO A C 1
ATOM 637 O O . PRO A 1 86 ? -5.775 -27.554 25.393 1.00 62.41 86 PRO A O 1
ATOM 640 N N . ALA A 1 87 ? -6.767 -29.111 24.098 1.00 59.88 87 ALA A N 1
ATOM 641 C CA . ALA A 1 87 ? -7.134 -30.027 25.168 1.00 59.88 87 ALA A CA 1
ATOM 642 C C . ALA A 1 87 ? -5.864 -30.419 25.942 1.00 59.88 87 ALA A C 1
ATOM 644 O O . ALA A 1 87 ? -4.964 -31.046 25.381 1.00 59.88 87 ALA A O 1
ATOM 645 N N . ALA A 1 88 ? -5.781 -29.996 27.204 1.00 48.62 88 ALA A N 1
ATOM 646 C CA . ALA A 1 88 ? -4.708 -30.383 28.106 1.00 48.62 88 ALA A CA 1
ATOM 647 C C . ALA A 1 88 ? -4.628 -31.920 28.174 1.00 48.62 88 ALA A C 1
ATOM 649 O O . ALA A 1 88 ? -5.627 -32.578 28.476 1.00 48.62 88 ALA A O 1
ATOM 650 N N . VAL A 1 89 ? -3.451 -32.459 27.842 1.00 51.66 89 VAL A N 1
ATOM 651 C CA . VAL A 1 89 ? -3.047 -33.856 28.077 1.00 51.66 89 VAL A CA 1
ATOM 652 C C . VAL A 1 89 ? -2.465 -33.967 29.476 1.00 51.66 89 VAL A C 1
ATOM 654 O O . VAL A 1 89 ? -1.667 -33.070 29.836 1.00 51.66 89 VAL A O 1
#

Organism: NCBI:txid1082933

Sequence (89 aa):
LRPSILKAGLDLAELAIPLSVEEARKRFSADLAGKGPKRWEDIWSAGHTVSAASEIQSAGDVVDEVAVEYHRAMGETAALVCAAEPAAV